Protein 7EK6 (pdb70)

Radius of gyration: 20.18 Å; Cα contacts (8 Å, |Δi|>4): 47; chains: 2; bounding box: 17×16×72 Å

Structure (mmCIF, N/CA/C/O backbone):
data_7EK6
#
_entry.id   7EK6
#
_cell.length_a   38.233
_cell.length_b   38.233
_cell.length_c   317.329
_cell.angle_alpha   90.000
_cell.angle_beta   90.000
_cell.angle_gamma   120.000
#
_symmetry.space_group_name_H-M   'H 3 2'
#
loop_
_entity.id
_entity.type
_entity.pdbx_description
1 polymer 'Spike protein S2'
2 polymer 'Spike protein S2'
3 water water
#
loop_
_atom_site.group_PDB
_atom_site.id
_atom_site.type_symbol
_atom_site.label_atom_id
_atom_site.label_alt_id
_atom_site.label_comp_id
_atom_site.label_asym_id
_atom_site.label_entity_id
_atom_site.label_seq_id
_atom_site.pdbx_PDB_ins_code
_atom_site.Cartn_x
_atom_site.Cartn_y
_atom_site.Cartn_z
_atom_site.occupancy
_atom_site.B_iso_or_equiv
_atom_site.auth_seq_id
_atom_site.auth_comp_id
_atom_site.auth_asym_id
_atom_site.auth_atom_id
_atom_site.pdbx_PDB_model_num
ATOM 1 N N . GLY A 1 3 ? 21.747 -19.458 -60.019 1.00 60.31 908 GLY A N 1
ATOM 2 C CA . GLY A 1 3 ? 22.819 -18.490 -59.872 1.00 69.24 908 GLY A CA 1
ATOM 3 C C . GLY A 1 3 ? 22.459 -17.394 -58.892 1.00 69.19 908 GLY A C 1
ATOM 4 O O . GLY A 1 3 ? 22.902 -17.401 -57.743 1.00 57.44 908 GLY A O 1
ATOM 7 N N . ILE A 1 4 ? 21.659 -16.432 -59.353 1.00 67.49 909 ILE A N 1
ATOM 8 C CA . ILE A 1 4 ? 21.087 -15.455 -58.433 1.00 64.79 909 ILE A CA 1
ATOM 9 C C . ILE A 1 4 ? 20.118 -16.142 -57.477 1.00 61.76 909 ILE A C 1
ATOM 10 O O . ILE A 1 4 ? 20.049 -15.807 -56.290 1.00 54.46 909 ILE A O 1
ATOM 26 N N . GLY A 1 5 ? 19.382 -17.141 -57.971 1.00 65.15 910 GLY A N 1
ATOM 27 C CA . GLY A 1 5 ? 18.484 -17.893 -57.110 1.00 53.59 910 GLY A CA 1
ATOM 28 C C . GLY A 1 5 ? 19.205 -18.692 -56.044 1.00 48.29 910 GLY A C 1
ATOM 29 O O . GLY A 1 5 ? 18.675 -18.887 -54.946 1.00 46.53 910 GLY A O 1
ATOM 33 N N . VAL A 1 6 ? 20.409 -19.177 -56.351 1.00 41.24 911 VAL A N 1
ATOM 34 C CA . VAL A 1 6 ? 21.238 -19.798 -55.323 1.00 42.52 911 VAL A CA 1
ATOM 35 C C . VAL A 1 6 ? 21.632 -18.765 -54.275 1.00 43.66 911 VAL A C 1
ATOM 36 O O . VAL A 1 6 ? 21.538 -19.011 -53.067 1.00 38.58 911 VAL A O 1
ATOM 49 N N . THR A 1 7 ? 22.074 -17.587 -54.723 1.00 44.39 912 THR A N 1
ATOM 50 C CA . THR A 1 7 ? 22.483 -16.544 -53.787 1.00 43.81 912 THR 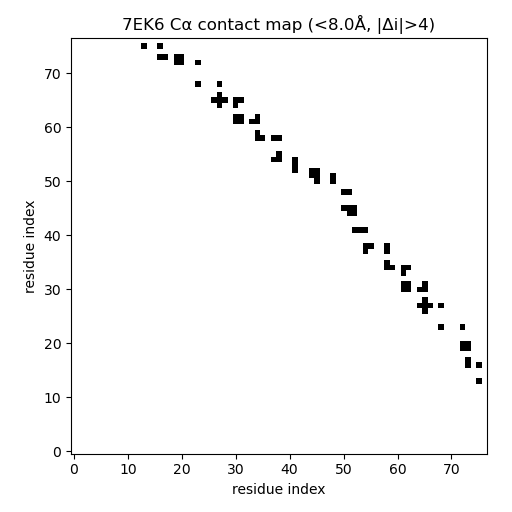A CA 1
ATOM 51 C C . THR A 1 7 ? 21.298 -16.042 -52.970 1.00 47.70 912 THR A C 1
ATOM 52 O O . THR A 1 7 ? 21.429 -15.813 -51.761 1.00 37.27 912 THR A O 1
ATOM 63 N N . GLN A 1 8 ? 20.133 -15.869 -53.606 1.00 46.15 913 GLN A N 1
ATOM 64 C CA . GLN A 1 8 ? 18.935 -15.511 -52.855 1.00 48.49 913 GLN A CA 1
ATOM 65 C C . GLN A 1 8 ? 18.667 -16.523 -51.746 1.00 42.55 913 GLN A C 1
ATOM 66 O O . GLN A 1 8 ? 18.296 -16.151 -50.625 1.00 33.52 913 GLN A O 1
ATOM 80 N N . ASN A 1 9 ? 18.835 -17.814 -52.046 1.00 34.89 914 ASN A N 1
ATOM 81 C CA . ASN A 1 9 ? 18.546 -18.850 -51.063 1.00 34.46 914 ASN A CA 1
ATOM 82 C C . ASN A 1 9 ? 19.589 -18.887 -49.956 1.00 35.57 914 ASN A C 1
ATOM 83 O O . ASN A 1 9 ? 19.256 -19.191 -48.805 1.00 31.03 914 ASN A O 1
ATOM 94 N N . VAL A 1 10 ? 20.849 -18.598 -50.280 1.00 30.64 915 VAL A N 1
ATOM 95 C CA . VAL A 1 10 ? 21.874 -18.491 -49.247 1.00 34.20 915 VAL A CA 1
ATOM 96 C C . VAL A 1 10 ? 21.500 -17.403 -48.249 1.00 34.20 915 VAL A C 1
ATOM 97 O O . VAL A 1 10 ? 21.590 -17.591 -47.030 1.00 31.57 915 VAL A O 1
ATOM 110 N N . LEU A 1 11 ? 21.065 -16.247 -48.755 1.00 31.05 916 LEU A N 1
ATOM 111 C CA . LEU A 1 11 ? 20.675 -15.152 -47.876 1.00 30.46 916 LEU A CA 1
ATOM 112 C C . LEU A 1 11 ? 19.449 -15.519 -47.051 1.00 33.35 916 LEU A C 1
ATOM 113 O O . LEU A 1 11 ? 19.376 -15.194 -45.860 1.00 28.76 916 LEU A O 1
ATOM 129 N N . TYR A 1 12 ? 18.477 -16.197 -47.664 1.00 33.65 917 TYR A N 1
ATOM 130 C CA . TYR A 1 12 ? 17.266 -16.571 -46.944 1.00 34.06 917 TYR A CA 1
ATOM 131 C C . TYR A 1 12 ? 17.567 -17.585 -45.846 1.00 35.98 917 TYR A C 1
ATOM 132 O O . TYR A 1 12 ? 17.042 -17.473 -44.732 1.00 26.34 917 TYR A O 1
ATOM 150 N N . GLU A 1 13 ? 18.420 -18.574 -46.133 1.00 26.70 918 GLU A N 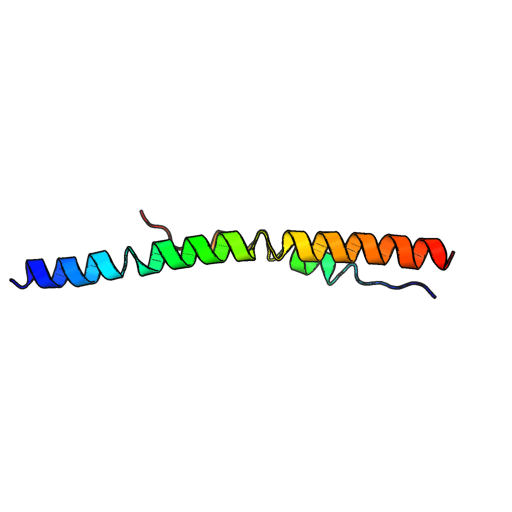1
ATOM 151 C CA . GLU A 1 13 ? 18.781 -19.551 -45.111 1.00 33.80 918 GLU A CA 1
ATOM 152 C C . GLU A 1 13 ? 19.520 -18.889 -43.952 1.00 29.91 918 GLU A C 1
ATOM 153 O O . GLU A 1 13 ? 19.346 -19.280 -42.791 1.00 28.00 918 GLU A O 1
ATOM 165 N N . ASN A 1 14 ? 20.350 -17.884 -44.245 1.00 27.83 919 ASN A N 1
ATOM 166 C CA . ASN A 1 14 ? 21.001 -17.135 -43.175 1.00 31.63 919 ASN A CA 1
ATOM 167 C C . ASN A 1 14 ? 19.971 -16.445 -42.288 1.00 33.56 919 ASN A C 1
ATOM 168 O O . ASN A 1 14 ? 20.111 -16.420 -41.058 1.00 26.81 919 ASN A O 1
ATOM 179 N N . GLN A 1 15 ? 18.939 -15.858 -42.899 1.00 26.63 920 GLN A N 1
ATOM 180 C CA . GLN A 1 15 ? 17.914 -15.168 -42.124 1.00 25.21 920 GLN A CA 1
ATOM 181 C C . GLN A 1 15 ? 17.152 -16.140 -41.238 1.00 29.01 920 GLN A C 1
ATOM 182 O O . GLN A 1 15 ? 16.837 -15.827 -40.084 1.00 26.12 920 GLN A O 1
ATOM 196 N N A LYS A 1 16 ? 16.818 -17.315 -41.776 0.33 26.70 921 LYS A N 1
ATOM 197 N N B LYS A 1 16 ? 16.849 -17.332 -41.754 0.67 26.31 921 LYS A N 1
ATOM 198 C CA A LYS A 1 16 ? 16.204 -18.365 -40.973 0.33 30.85 921 LYS A CA 1
ATOM 199 C CA B LYS A 1 16 ? 16.180 -18.332 -40.929 0.67 30.57 921 LYS A CA 1
ATOM 200 C C A LYS A 1 16 ? 17.080 -18.711 -39.779 0.33 30.33 921 LYS A C 1
ATOM 201 C C B LYS A 1 16 ? 17.071 -18.772 -39.771 0.67 30.20 921 LYS A C 1
ATOM 202 O O A LYS A 1 16 ? 16.581 -18.843 -38.656 0.33 28.44 921 LYS A O 1
ATOM 203 O O B LYS A 1 16 ? 16.581 -19.031 -38.665 0.67 28.01 921 LYS A O 1
ATOM 240 N N . LEU A 1 17 ? 18.385 -18.860 -40.003 1.00 25.07 922 LEU A N 1
ATOM 241 C CA . LEU A 1 17 ? 19.298 -19.202 -38.918 1.00 26.53 922 LEU A CA 1
ATOM 242 C C . LEU A 1 17 ? 19.332 -18.100 -37.868 1.00 27.42 922 LEU A C 1
ATOM 243 O O . LEU A 1 17 ? 19.276 -18.374 -36.663 1.00 26.36 922 LEU A O 1
ATOM 260 N N . ILE A 1 18 ? 19.442 -16.846 -38.310 1.00 23.98 923 ILE A N 1
ATOM 261 C CA . ILE A 1 18 ? 19.471 -15.723 -37.375 1.00 24.29 923 ILE A CA 1
ATOM 262 C C . ILE A 1 18 ? 18.212 -15.722 -36.519 1.00 31.71 923 ILE A C 1
ATOM 263 O O . ILE A 1 18 ? 18.273 -15.571 -35.294 1.00 26.19 923 ILE A O 1
ATOM 279 N N . ALA A 1 19 ? 17.050 -15.895 -37.153 1.00 24.35 924 ALA A N 1
ATOM 280 C CA . ALA A 1 19 ? 15.788 -15.849 -36.423 1.00 23.55 924 ALA A CA 1
ATOM 281 C C . ALA A 1 19 ? 15.671 -17.004 -35.438 1.00 28.46 924 ALA A C 1
ATOM 282 O O . ALA A 1 19 ? 15.199 -16.816 -34.310 1.00 25.35 924 ALA A O 1
ATOM 289 N N . ASN A 1 20 ? 16.094 -18.204 -35.835 1.00 24.83 925 ASN A N 1
ATOM 290 C CA . ASN A 1 20 ? 15.978 -19.353 -34.943 1.00 27.70 925 ASN A CA 1
ATOM 291 C C . ASN A 1 20 ? 16.921 -19.230 -33.752 1.00 24.17 925 ASN A C 1
ATOM 292 O O . ASN A 1 20 ? 16.537 -19.541 -32.617 1.00 25.68 925 ASN A O 1
ATOM 303 N N . GLN A 1 21 ? 18.158 -18.787 -33.985 1.00 24.58 926 GLN A N 1
ATOM 304 C CA . GLN A 1 21 ? 19.089 -18.594 -32.877 1.00 24.54 926 GLN A CA 1
ATOM 305 C C . GLN A 1 21 ? 18.601 -17.495 -31.941 1.00 25.20 926 GLN A C 1
ATOM 306 O O . GLN A 1 21 ? 18.704 -17.619 -30.715 1.00 22.64 926 GLN A O 1
ATOM 320 N N . PHE A 1 22 ? 18.082 -16.402 -32.500 1.00 21.98 927 PHE A N 1
ATOM 321 C CA . PHE A 1 22 ? 17.553 -15.321 -31.674 1.00 22.71 927 PHE A CA 1
ATOM 322 C C . PHE A 1 22 ? 16.399 -15.813 -30.816 1.00 23.40 927 PHE A C 1
ATOM 323 O O . PHE A 1 22 ? 16.377 -15.590 -29.600 1.00 22.29 927 PHE A O 1
ATOM 340 N N . ASN A 1 23 ? 15.429 -16.497 -31.427 1.00 21.95 928 ASN A N 1
ATOM 341 C CA . ASN A 1 23 ? 14.289 -16.991 -30.667 1.00 21.45 928 ASN A CA 1
ATOM 342 C C . ASN A 1 23 ? 14.735 -17.955 -29.575 1.00 23.24 928 ASN A C 1
ATOM 343 O O . ASN A 1 23 ? 14.171 -17.962 -28.472 1.00 21.82 928 ASN A O 1
ATOM 354 N N . SER A 1 24 ? 15.746 -18.778 -29.862 1.00 22.33 929 SER A N 1
ATOM 355 C CA . SER A 1 24 ? 16.260 -19.699 -28.855 1.00 22.67 929 SER A CA 1
ATOM 356 C C . SER A 1 24 ? 16.850 -18.930 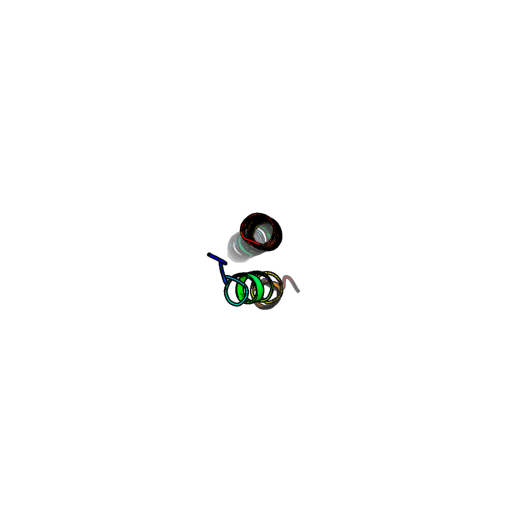-27.681 1.00 23.23 929 SER A C 1
ATOM 357 O O . SER A 1 24 ? 16.580 -19.246 -26.515 1.00 23.09 929 SER A O 1
ATOM 365 N N . ALA A 1 25 ? 17.647 -17.903 -27.975 1.00 22.19 930 ALA A N 1
ATOM 366 C CA . ALA A 1 25 ? 18.257 -17.108 -26.916 1.00 21.15 930 ALA A CA 1
ATOM 367 C C . ALA A 1 25 ? 17.202 -16.397 -26.079 1.00 21.48 930 ALA A C 1
ATOM 368 O O . ALA A 1 25 ? 17.308 -16.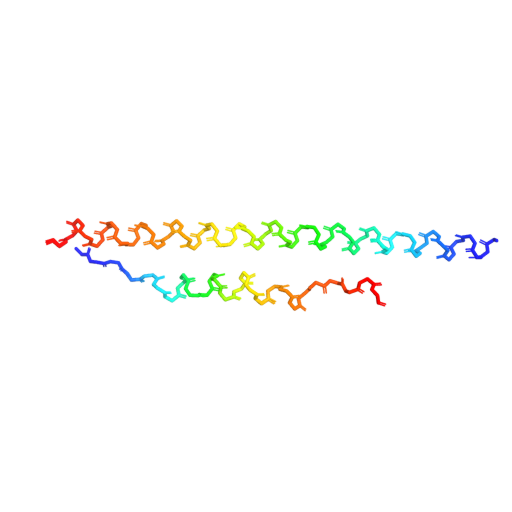354 -24.849 1.00 19.88 930 ALA A O 1
ATOM 375 N N . ILE A 1 26 ? 16.181 -15.823 -26.720 1.00 19.58 931 ILE A N 1
ATOM 376 C CA . ILE A 1 26 ? 15.143 -15.124 -25.967 1.00 19.86 931 ILE A CA 1
ATOM 377 C C . ILE A 1 26 ? 14.443 -16.078 -25.009 1.00 21.35 931 ILE A C 1
ATOM 378 O O . ILE A 1 26 ? 14.167 -15.726 -23.858 1.00 19.61 931 ILE A O 1
ATOM 394 N N . GLY A 1 27 ? 14.142 -17.295 -25.456 1.00 19.10 932 GLY A N 1
ATOM 395 C CA . GLY A 1 27 ? 13.524 -18.258 -24.561 1.00 19.52 932 GLY A CA 1
ATOM 396 C C . GLY A 1 27 ? 14.371 -18.544 -23.336 1.00 19.36 932 GLY A C 1
ATOM 397 O O . GLY A 1 27 ? 13.854 -18.635 -22.219 1.00 19.17 932 GLY A O 1
ATOM 401 N N . LYS A 1 28 ? 15.682 -18.698 -23.525 1.00 17.97 933 LYS A N 1
ATOM 402 C CA . LYS A 1 28 ? 16.571 -18.936 -22.391 1.00 17.95 933 LYS A CA 1
ATOM 403 C C . LYS A 1 28 ? 16.641 -17.720 -21.476 1.00 16.43 933 LYS A C 1
ATOM 404 O O . LYS A 1 28 ? 16.689 -17.866 -20.243 1.00 17.33 933 LYS A O 1
ATOM 423 N N . ILE A 1 29 ? 16.662 -16.518 -22.054 1.00 17.41 934 ILE A N 1
ATOM 424 C CA . ILE A 1 29 ? 16.686 -15.298 -21.256 1.00 16.71 934 ILE A CA 1
ATOM 425 C C . ILE A 1 29 ? 15.388 -15.143 -20.479 1.00 16.22 934 ILE A C 1
ATOM 426 O O . ILE A 1 29 ? 15.402 -14.748 -19.308 1.00 15.70 934 ILE A O 1
ATOM 442 N N . GLN A 1 30 ? 14.249 -15.477 -21.088 1.00 17.08 935 GLN A N 1
ATOM 443 C CA . GLN A 1 30 ? 12.987 -15.442 -20.355 1.00 18.11 935 GLN A CA 1
ATOM 444 C C . GLN A 1 30 ? 13.043 -16.350 -19.131 1.00 17.31 935 GLN A C 1
ATOM 445 O O . GLN A 1 30 ? 12.635 -15.960 -18.032 1.00 16.60 935 GLN A O 1
ATOM 459 N N A ASP A 1 31 ? 13.531 -17.580 -19.309 0.65 17.47 936 ASP A N 1
ATOM 460 N N B ASP A 1 31 ? 13.554 -17.568 -19.304 0.35 17.61 936 ASP A N 1
ATOM 461 C CA A ASP A 1 31 ? 13.682 -18.481 -18.174 0.65 18.09 936 ASP A CA 1
ATOM 462 C CA B ASP A 1 31 ? 13.680 -18.481 -18.176 0.35 18.21 936 ASP A CA 1
ATOM 463 C C A ASP A 1 31 ? 14.571 -17.856 -17.106 0.65 16.90 936 ASP A C 1
ATOM 464 C C B ASP A 1 31 ? 14.602 -17.906 -17.108 0.35 17.07 936 ASP A C 1
ATOM 465 O O A ASP A 1 31 ? 14.284 -17.955 -15.906 0.65 15.79 936 ASP A O 1
ATOM 466 O O B ASP A 1 31 ? 14.362 -18.083 -15.907 0.35 15.98 936 ASP A O 1
ATOM 483 N N . SER A 1 32 ? 15.660 -17.213 -17.526 1.00 15.36 937 SER A N 1
ATOM 484 C CA A SER A 1 32 ? 16.589 -16.629 -16.567 0.50 15.37 937 SER A CA 1
ATOM 485 C CA B SER A 1 32 ? 16.590 -16.633 -16.564 0.50 15.36 937 SER A CA 1
ATOM 486 C C . SER A 1 32 ? 15.939 -15.498 -15.787 1.00 14.49 937 SER A C 1
ATOM 487 O O . SER A 1 32 ? 16.196 -15.341 -14.588 1.00 14.25 937 SER A O 1
ATOM 502 N N . LEU A 1 33 ? 15.096 -14.699 -16.444 1.00 13.87 938 LEU A N 1
ATOM 503 C CA . LEU A 1 33 ? 14.432 -13.606 -15.747 1.00 14.09 938 LEU A CA 1
ATOM 504 C C . LEU A 1 33 ? 13.435 -14.137 -14.733 1.00 13.62 938 LEU A C 1
ATOM 505 O O . LEU A 1 33 ? 13.337 -13.611 -13.617 1.00 14.16 938 LEU A O 1
ATOM 521 N N . SER A 1 34 ? 12.694 -15.187 -15.082 1.00 13.60 939 SER A N 1
ATOM 522 C CA . SER A 1 34 ? 11.794 -15.789 -14.106 1.00 14.43 939 SER A CA 1
ATOM 523 C C . SER A 1 34 ? 12.564 -16.353 -12.919 1.00 12.61 939 SER A C 1
ATOM 524 O O . SER A 1 34 ? 12.121 -16.226 -11.772 1.00 14.31 939 SER A O 1
ATOM 532 N N . SER A 1 35 ? 13.713 -16.991 -13.166 1.00 13.15 940 SER A N 1
ATOM 533 C CA . SER A 1 35 ? 14.522 -17.517 -12.069 1.00 12.31 940 SER A CA 1
ATOM 534 C C . SER A 1 35 ? 15.061 -16.394 -11.192 1.00 12.29 940 SER A C 1
ATOM 535 O O . SER A 1 35 ? 15.133 -16.528 -9.962 1.00 11.72 940 SER A O 1
ATOM 543 N N . THR A 1 36 ? 15.487 -15.293 -11.806 1.00 11.78 941 THR A N 1
ATOM 544 C CA . THR A 1 36 ? 15.977 -14.150 -11.040 1.00 12.47 941 THR A CA 1
ATOM 545 C C . THR A 1 36 ? 14.871 -13.592 -10.163 1.00 11.63 941 THR A C 1
ATOM 546 O O . THR A 1 36 ? 15.059 -13.373 -8.966 1.00 11.17 941 THR A O 1
ATOM 557 N N . ALA A 1 37 ? 13.692 -13.367 -10.746 1.00 12.14 942 ALA A N 1
ATOM 558 C CA . ALA A 1 37 ? 12.564 -12.860 -9.971 1.00 12.54 942 ALA A CA 1
ATOM 559 C C . ALA A 1 37 ? 12.218 -13.801 -8.829 1.00 12.10 942 ALA A C 1
ATOM 560 O O . ALA A 1 37 ? 11.957 -13.366 -7.704 1.00 11.64 942 ALA A O 1
ATOM 567 N N . SER A 1 38 ? 12.210 -15.104 -9.101 1.00 11.99 943 SER A N 1
ATOM 568 C CA . SER A 1 38 ? 11.889 -16.083 -8.075 1.00 12.14 943 SER A CA 1
ATOM 569 C C . SER A 1 38 ? 12.890 -16.009 -6.930 1.00 11.12 943 SER A C 1
ATOM 570 O O . SER A 1 38 ? 12.516 -15.997 -5.757 1.00 11.58 943 SER A O 1
ATOM 578 N N . ALA A 1 39 ? 14.184 -15.961 -7.251 1.00 11.55 944 ALA A N 1
ATOM 579 C CA . ALA A 1 39 ? 15.198 -15.892 -6.203 1.00 10.84 944 ALA A CA 1
ATOM 580 C C . ALA A 1 39 ? 15.075 -14.610 -5.395 1.00 9.97 944 ALA A C 1
ATOM 581 O O . ALA A 1 39 ? 15.187 -14.633 -4.167 1.00 10.93 944 ALA A O 1
ATOM 588 N N . LEU A 1 40 ? 14.827 -13.480 -6.065 1.00 10.21 945 LEU A N 1
ATOM 589 C CA . LEU A 1 40 ? 14.712 -12.206 -5.359 1.00 11.48 945 LEU A CA 1
ATOM 590 C C . LEU A 1 40 ? 13.513 -12.200 -4.419 1.00 10.33 945 LEU A C 1
ATOM 591 O O . LEU A 1 40 ? 13.603 -11.690 -3.300 1.00 11.32 945 LEU A O 1
ATOM 607 N N . GLY A 1 41 ? 12.380 -12.765 -4.842 1.00 10.93 946 GLY A N 1
ATOM 608 C CA . GLY A 1 41 ? 11.218 -12.811 -3.964 1.00 12.56 946 GLY A CA 1
ATOM 609 C C . GLY A 1 41 ? 11.455 -13.687 -2.752 1.00 10.65 946 GLY A C 1
ATOM 610 O O . GLY A 1 41 ? 11.032 -13.369 -1.640 1.00 11.14 946 GLY A O 1
ATOM 614 N N . LYS A 1 42 ? 12.145 -14.810 -2.939 1.00 10.84 947 LYS A N 1
ATOM 615 C CA . LYS A 1 42 ? 12.474 -15.665 -1.798 1.00 11.24 947 LYS A CA 1
ATOM 616 C C . LYS A 1 42 ? 13.390 -14.947 -0.811 1.00 11.38 947 LYS A C 1
ATOM 617 O O . LYS A 1 42 ? 13.192 -15.019 0.404 1.00 11.05 947 LYS A O 1
ATOM 636 N N . LEU A 1 43 ? 14.379 -14.214 -1.319 1.00 11.43 948 LEU A N 1
ATOM 637 C CA . LEU A 1 43 ? 15.263 -13.439 -0.451 1.00 10.45 948 LEU A CA 1
ATOM 638 C C . LEU A 1 43 ? 14.492 -12.342 0.272 1.00 9.78 948 LEU A C 1
ATOM 639 O O . LEU A 1 43 ? 14.672 -12.137 1.472 1.00 10.55 948 LEU A O 1
ATOM 655 N N . GLN A 1 44 ? 13.643 -11.602 -0.447 1.00 10.68 949 GLN A N 1
ATOM 656 C CA . GLN A 1 44 ? 12.856 -10.549 0.197 1.00 10.26 949 GLN A CA 1
ATOM 657 C C . GLN A 1 44 ? 12.043 -11.129 1.347 1.00 10.27 949 GLN A C 1
ATOM 658 O O . GLN A 1 44 ? 12.027 -10.596 2.461 1.00 10.29 949 GLN A O 1
ATOM 672 N N . ASP A 1 45 ? 11.382 -12.255 1.099 1.00 10.97 950 ASP A N 1
ATOM 673 C CA . ASP A 1 45 ?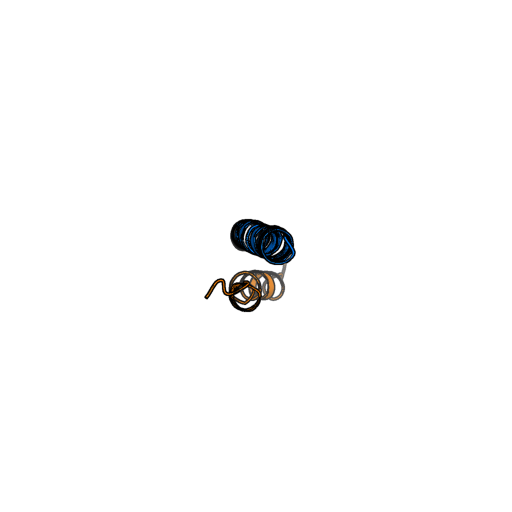 10.546 -12.864 2.124 1.00 10.57 950 ASP A CA 1
ATOM 674 C C . ASP A 1 45 ? 11.343 -13.248 3.364 1.00 10.30 950 ASP A C 1
ATOM 675 O O . ASP A 1 45 ? 10.926 -12.975 4.490 1.00 11.40 950 ASP A O 1
ATOM 684 N N . VAL A 1 46 ? 12.494 -13.903 3.186 1.00 9.83 951 VAL A N 1
ATOM 685 C CA . VAL A 1 46 ? 13.246 -14.386 4.350 1.00 10.09 951 VAL A CA 1
ATOM 686 C C . VAL A 1 46 ? 13.937 -13.233 5.083 1.00 10.07 951 VAL A C 1
ATOM 687 O O . VAL A 1 46 ? 13.980 -13.209 6.313 1.00 10.60 951 VAL A O 1
ATOM 700 N N . VAL A 1 47 ? 14.510 -12.281 4.351 1.00 10.84 952 VAL A N 1
ATOM 701 C CA . VAL A 1 47 ? 15.105 -11.108 5.001 1.00 11.86 952 VAL A CA 1
ATOM 702 C C . VAL A 1 47 ? 14.071 -10.427 5.887 1.00 10.18 952 VAL A C 1
ATOM 703 O O . VAL A 1 47 ? 14.344 -10.088 7.046 1.00 10.97 952 VAL A O 1
ATOM 716 N N . ASN A 1 48 ? 12.843 -10.284 5.385 1.00 10.42 953 ASN A N 1
ATOM 717 C CA . ASN A 1 48 ? 11.815 -9.565 6.138 1.00 11.34 953 ASN A CA 1
ATOM 718 C C . ASN A 1 48 ? 11.294 -10.408 7.295 1.00 11.53 953 ASN A C 1
ATOM 719 O O . ASN A 1 48 ? 11.039 -9.887 8.393 1.00 12.54 953 ASN A O 1
ATOM 730 N N . GLN A 1 49 ? 11.167 -11.721 7.088 1.00 11.50 954 GLN A N 1
ATOM 731 C CA . GLN A 1 49 ? 10.785 -12.612 8.179 1.00 12.36 954 GLN A CA 1
ATOM 732 C C . GLN A 1 49 ? 11.789 -12.550 9.320 1.00 11.17 954 GLN A C 1
ATOM 733 O O . GLN A 1 49 ? 11.407 -12.467 10.490 1.00 12.71 954 GLN A O 1
ATOM 747 N N . ASN A 1 50 ? 13.084 -12.580 9.003 1.00 11.51 955 ASN A N 1
ATOM 748 C CA . ASN A 1 50 ? 14.092 -12.540 10.061 1.00 13.08 955 ASN A CA 1
ATOM 749 C C . ASN A 1 50 ? 14.164 -11.175 10.725 1.00 12.83 955 ASN A C 1
ATOM 750 O O . ASN A 1 50 ? 14.452 -11.092 11.923 1.00 14.62 955 ASN A O 1
ATOM 761 N N . ALA A 1 51 ? 13.857 -10.106 9.995 1.00 12.43 956 ALA A N 1
ATOM 762 C CA . ALA A 1 51 ? 13.793 -8.784 10.610 1.00 14.10 956 ALA A CA 1
ATOM 763 C C . ALA A 1 51 ? 12.669 -8.706 11.633 1.00 15.24 956 ALA A C 1
ATOM 764 O O . ALA A 1 51 ? 12.797 -8.012 12.652 1.00 17.36 956 ALA A O 1
ATOM 771 N N A GLN A 1 52 ? 11.556 -9.392 11.370 0.71 16.11 957 GLN A N 1
ATOM 772 N N B GLN A 1 52 ? 11.577 -9.427 11.402 0.29 16.60 957 GLN A N 1
ATOM 773 C CA A GLN A 1 52 ? 10.364 -9.346 12.217 0.71 19.55 957 GLN A CA 1
ATOM 774 C CA B GLN A 1 52 ? 10.425 -9.401 12.298 0.29 19.47 957 GLN A CA 1
ATOM 775 C C A GLN A 1 52 ? 10.495 -10.282 13.409 0.71 22.75 957 GLN A C 1
ATOM 776 C C B GLN A 1 52 ? 10.555 -10.452 13.394 0.29 22.56 957 GLN A C 1
ATOM 777 O O A GLN A 1 52 ? 9.667 -10.249 14.332 0.71 21.64 957 GLN A O 1
ATOM 778 O O B GLN A 1 52 ? 9.851 -10.398 14.409 0.29 21.77 957 GLN A O 1
ATOM 805 N N . SER B 2 1 ? 15.207 -3.971 9.983 1.00 13.29 1175 SER B N 1
ATOM 806 C CA A SER B 2 1 ? 14.748 -3.252 8.806 0.62 13.45 1175 SER B CA 1
ATOM 807 C CA B SER B 2 1 ? 14.754 -3.251 8.804 0.38 13.47 1175 SER B CA 1
ATOM 808 C C . SER B 2 1 ? 14.179 -4.220 7.783 1.00 13.07 1175 SER B C 1
ATOM 809 O O . SER B 2 1 ? 14.659 -5.347 7.633 1.00 13.72 1175 SER B O 1
ATOM 822 N N . VAL B 2 2 ? 13.155 -3.772 7.072 1.00 13.25 1176 VAL B N 1
ATOM 823 C CA . VAL B 2 2 ? 12.585 -4.571 5.998 1.00 13.19 1176 VAL B CA 1
ATOM 824 C C . VAL B 2 2 ? 13.066 -4.030 4.659 1.00 11.87 1176 VAL B C 1
ATOM 825 O O . VAL B 2 2 ? 13.448 -2.861 4.527 1.00 13.75 1176 VAL B O 1
ATOM 838 N N . VAL B 2 3 ? 13.038 -4.889 3.653 1.00 12.34 1177 VAL B N 1
ATOM 839 C CA . VAL B 2 3 ? 13.406 -4.554 2.286 1.00 11.87 1177 VAL B CA 1
ATOM 840 C C . VAL B 2 3 ? 12.154 -4.551 1.436 1.00 12.38 1177 VAL B C 1
ATOM 841 O O . VAL B 2 3 ? 11.229 -5.341 1.658 1.00 13.19 1177 VAL B O 1
ATOM 854 N N A ASN B 2 4 ? 12.096 -3.642 0.473 0.57 12.06 1178 ASN B N 1
ATOM 855 N N B ASN B 2 4 ? 12.164 -3.686 0.422 0.43 12.08 1178 ASN B N 1
ATOM 856 C CA A ASN B 2 4 ? 10.977 -3.614 -0.467 0.57 12.16 1178 ASN B CA 1
ATOM 857 C CA B ASN B 2 4 ? 11.046 -3.492 -0.496 0.43 11.51 1178 ASN B CA 1
ATOM 858 C C A ASN B 2 4 ? 11.512 -3.586 -1.889 0.57 12.18 1178 ASN B C 1
ATOM 859 C C B ASN B 2 4 ? 11.565 -3.566 -1.924 0.43 12.33 1178 ASN B C 1
ATOM 860 O O A ASN B 2 4 ? 11.963 -2.542 -2.367 0.57 13.28 1178 ASN B O 1
ATOM 861 O O B ASN B 2 4 ? 12.062 -2.566 -2.449 0.43 13.74 1178 ASN B O 1
ATOM 882 N N . ILE B 2 5 ? 11.437 -4.737 -2.553 1.00 11.74 1179 ILE B N 1
ATOM 883 C CA . ILE B 2 5 ? 11.891 -4.893 -3.928 1.00 11.07 1179 ILE B CA 1
ATOM 884 C C . ILE B 2 5 ? 10.775 -5.467 -4.795 1.00 11.14 1179 ILE B C 1
ATOM 885 O O . ILE B 2 5 ? 11.032 -6.018 -5.876 1.00 11.51 1179 ILE B O 1
ATOM 902 N N . GLN B 2 6 ? 9.519 -5.275 -4.38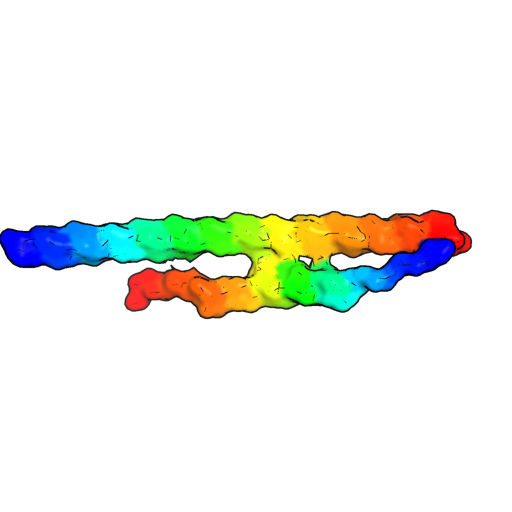8 1.00 11.81 1180 GLN B N 1
ATOM 903 C CA . GLN B 2 6 ? 8.429 -5.869 -5.157 1.00 12.99 1180 GLN B CA 1
ATOM 904 C C . GLN B 2 6 ? 8.285 -5.242 -6.544 1.00 12.18 1180 GLN B C 1
ATOM 905 O O . GLN B 2 6 ? 7.954 -5.944 -7.507 1.00 13.33 1180 GLN B O 1
ATOM 919 N N A LYS B 2 7 ? 8.542 -3.939 -6.688 0.56 13.11 1181 LYS B N 1
ATOM 920 N N B LYS B 2 7 ? 8.511 -3.932 -6.672 0.44 13.20 1181 LYS B N 1
ATOM 921 C CA A LYS B 2 7 ? 8.428 -3.318 -8.005 0.56 15.34 1181 LYS B CA 1
ATOM 922 C CA B LYS B 2 7 ? 8.431 -3.317 -7.993 0.44 15.43 1181 LYS B CA 1
ATOM 923 C C A LYS B 2 7 ? 9.434 -3.920 -8.978 0.56 13.05 1181 LYS B C 1
ATOM 924 C C B LYS B 2 7 ? 9.408 -3.979 -8.954 0.44 13.00 1181 LYS B C 1
ATOM 925 O O A LYS B 2 7 ? 9.131 -4.122 -10.163 0.56 14.02 1181 LYS B O 1
ATOM 926 O O B LYS B 2 7 ? 9.060 -4.285 -10.104 0.44 14.43 1181 LYS B O 1
ATOM 963 N N . GLU B 2 8 ? 10.642 -4.211 -8.496 1.00 12.86 1182 GLU B N 1
ATOM 964 C CA . GLU B 2 8 ? 11.651 -4.843 -9.333 1.00 13.91 1182 GLU B CA 1
ATOM 965 C C . GLU B 2 8 ? 11.240 -6.255 -9.722 1.00 12.30 1182 GLU B C 1
ATOM 966 O O . GLU B 2 8 ? 11.403 -6.655 -10.878 1.00 13.63 1182 GLU B O 1
ATOM 979 N N . ILE B 2 9 ? 10.725 -7.024 -8.770 1.00 12.07 1183 ILE B N 1
ATOM 980 C CA . ILE B 2 9 ? 10.265 -8.380 -9.054 1.00 12.73 1183 ILE B CA 1
ATOM 981 C C . ILE B 2 9 ? 9.135 -8.349 -10.076 1.00 14.12 1183 ILE B C 1
ATOM 982 O O . ILE B 2 9 ? 9.142 -9.105 -11.058 1.00 14.00 1183 ILE B O 1
ATOM 998 N N . ASP B 2 10 ? 8.144 -7.470 -9.857 1.00 14.69 1184 ASP B N 1
ATOM 999 C CA . ASP B 2 10 ? 7.040 -7.339 -10.805 1.00 13.70 1184 ASP B CA 1
ATOM 1000 C C . ASP B 2 10 ? 7.563 -7.058 -12.203 1.00 15.04 1184 ASP B C 1
ATOM 1001 O O . ASP B 2 10 ? 7.088 -7.643 -13.186 1.00 16.64 1184 ASP B O 1
ATOM 1010 N N . ARG B 2 11 ? 8.538 -6.156 -12.320 1.00 14.77 1185 ARG B N 1
ATOM 1011 C CA . ARG B 2 11 ? 9.049 -5.784 -13.631 1.00 14.21 1185 ARG B CA 1
ATOM 1012 C C . ARG B 2 11 ? 9.757 -6.949 -14.297 1.00 14.94 1185 ARG B C 1
ATOM 1013 O O . ARG B 2 11 ? 9.618 -7.155 -15.505 1.00 16.49 1185 ARG B O 1
ATOM 1034 N N . LEU B 2 12 ? 10.538 -7.717 -13.536 1.00 13.75 1186 LEU B N 1
ATOM 1035 C CA . LEU B 2 12 ? 11.222 -8.870 -14.112 1.00 13.88 1186 LEU B CA 1
ATOM 1036 C C . LEU B 2 12 ? 10.218 -9.882 -14.649 1.00 13.26 1186 LEU B C 1
ATOM 1037 O O . LEU B 2 12 ? 10.390 -10.412 -15.752 1.00 15.13 1186 LEU B O 1
ATOM 1053 N N . ASN B 2 13 ? 9.158 -10.164 -13.887 1.00 14.08 1187 ASN B N 1
ATOM 1054 C CA . ASN B 2 13 ? 8.151 -11.109 -14.363 1.00 13.57 1187 ASN B CA 1
ATOM 1055 C C . ASN B 2 13 ? 7.402 -10.552 -15.569 1.00 15.99 1187 ASN B C 1
ATOM 1056 O O . ASN B 2 13 ? 7.052 -11.302 -16.491 1.00 16.78 1187 ASN B O 1
ATOM 1067 N N A GLU B 2 14 ? 7.169 -9.239 -15.591 0.59 16.43 1188 GLU B N 1
ATOM 1068 N N B GLU B 2 14 ? 7.162 -9.243 -15.597 0.41 16.70 1188 GLU B N 1
ATOM 1069 C CA A GLU B 2 14 ? 6.501 -8.610 -16.729 0.59 17.91 1188 GLU 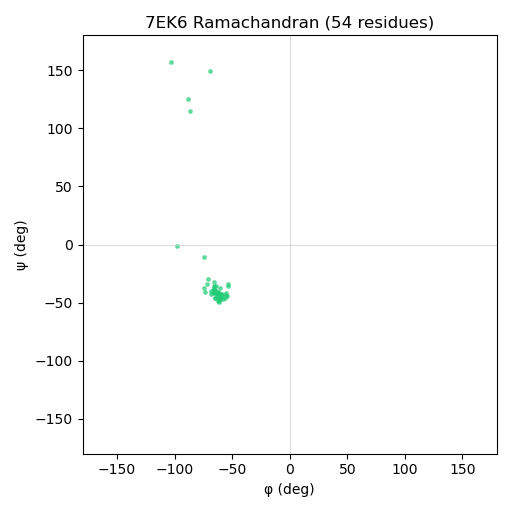B CA 1
ATOM 1070 C CA B GLU B 2 14 ? 6.497 -8.646 -16.751 0.41 17.94 1188 GLU B CA 1
ATOM 1071 C C A GLU B 2 14 ? 7.328 -8.762 -18.003 0.59 19.39 1188 GLU B C 1
ATOM 1072 C C B GLU B 2 14 ? 7.339 -8.802 -18.010 0.41 19.35 1188 GLU B C 1
ATOM 1073 O O A GLU B 2 14 ? 6.795 -9.102 -19.067 0.59 20.10 1188 GLU B O 1
ATOM 1074 O O B GLU B 2 14 ? 6.829 -9.186 -19.069 0.41 20.34 1188 GLU B O 1
ATOM 1097 N N . VAL B 2 15 ? 8.636 -8.502 -17.918 1.00 18.01 1189 VAL B N 1
ATOM 1098 C CA . VAL B 2 15 ? 9.500 -8.614 -19.090 1.00 19.02 1189 VAL B CA 1
ATOM 1099 C C . VAL B 2 15 ? 9.652 -10.071 -19.504 1.00 19.86 1189 VAL B C 1
ATOM 1100 O O . VAL B 2 15 ? 9.685 -10.386 -20.702 1.00 20.84 1189 VAL B O 1
ATOM 1114 N N . ALA B 2 16 ? 9.760 -10.984 -18.533 1.00 17.88 1190 ALA B N 1
ATOM 1115 C CA . ALA B 2 16 ? 9.828 -12.406 -18.859 1.00 20.90 1190 ALA B CA 1
ATOM 1116 C C . ALA B 2 16 ? 8.654 -12.808 -19.746 1.00 21.51 1190 ALA B C 1
ATOM 1117 O O . ALA B 2 16 ? 8.791 -13.649 -20.644 1.00 26.20 1190 ALA B O 1
ATOM 1124 N N . LYS B 2 17 ? 7.486 -12.212 -19.509 1.00 19.63 1191 LYS B N 1
ATOM 1125 C CA . LYS B 2 17 ? 6.309 -12.503 -20.320 1.00 24.90 1191 LYS B CA 1
ATOM 1126 C C . LYS B 2 17 ? 6.320 -11.704 -21.619 1.00 23.54 1191 LYS B C 1
ATOM 1127 O O . LYS B 2 17 ? 6.143 -12.270 -22.706 1.00 26.23 1191 LYS B O 1
ATOM 1146 N N A ASN B 2 18 ? 6.553 -10.389 -21.510 0.40 21.59 1192 ASN B N 1
ATOM 1147 N N B ASN B 2 18 ? 6.522 -10.394 -21.553 0.60 21.42 1192 ASN B N 1
ATOM 1148 C CA A ASN B 2 18 ? 6.458 -9.493 -22.655 0.40 26.05 1192 ASN B CA 1
ATOM 1149 C CA B ASN B 2 18 ? 6.349 -9.597 -22.766 0.60 25.77 1192 ASN B CA 1
ATOM 1150 C C A ASN B 2 18 ? 7.431 -9.870 -23.761 0.40 23.46 1192 ASN B C 1
ATOM 1151 C C B ASN B 2 18 ? 7.519 -9.705 -23.746 0.60 22.81 1192 ASN B C 1
ATOM 1152 O O A ASN B 2 18 ? 7.151 -9.625 -24.940 0.40 21.94 1192 ASN B O 1
ATOM 1153 O O B ASN B 2 18 ? 7.445 -9.121 -24.834 0.60 21.23 1192 ASN B O 1
ATOM 1174 N N . LEU B 2 19 ? 8.587 -10.439 -23.409 1.00 20.67 1193 LEU B N 1
ATOM 1175 C CA . LEU B 2 19 ? 9.583 -10.785 -24.418 1.00 20.88 1193 LEU B CA 1
ATOM 1176 C C . LEU B 2 19 ? 8.986 -11.675 -25.499 1.00 22.74 1193 LEU B C 1
ATOM 1177 O O . LEU B 2 19 ? 9.545 -11.757 -26.598 1.00 21.00 1193 LEU B O 1
ATOM 1194 N N . ASN B 2 20 ? 7.856 -12.333 -25.219 1.00 22.12 1194 ASN B N 1
ATOM 1195 C CA . ASN B 2 20 ? 7.143 -13.068 -26.256 1.00 21.54 1194 ASN B CA 1
ATOM 1196 C C . ASN B 2 20 ? 6.855 -12.189 -27.461 1.00 23.51 1194 ASN B C 1
ATOM 1197 O O . ASN B 2 20 ? 6.867 -12.676 -28.600 1.00 25.03 1194 ASN B O 1
ATOM 1208 N N . GLU B 2 21 ? 6.613 -10.898 -27.238 1.00 22.36 1195 GLU B N 1
ATOM 1209 C CA . GLU B 2 21 ? 6.294 -9.978 -28.320 1.00 24.93 1195 GLU B CA 1
ATOM 1210 C C . GLU B 2 21 ? 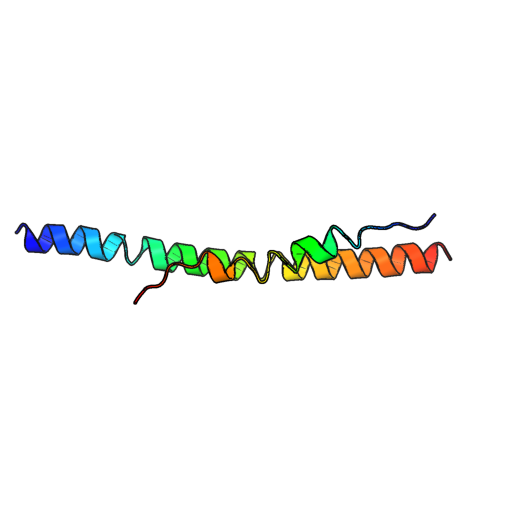7.509 -9.608 -29.155 1.00 27.47 1195 GLU B C 1
ATOM 1211 O O . GLU B 2 21 ? 7.346 -9.001 -30.220 1.00 27.68 1195 GLU B O 1
ATOM 1223 N N . SER B 2 22 ? 8.714 -9.952 -28.704 1.00 22.88 1196 SER B N 1
ATOM 1224 C CA . SER B 2 22 ? 9.935 -9.654 -29.435 1.00 23.52 1196 SER B CA 1
ATOM 1225 C C . SER B 2 22 ? 10.427 -10.833 -30.261 1.00 23.25 1196 SER B C 1
ATOM 1226 O O . SER B 2 22 ? 11.437 -10.706 -30.958 1.00 24.77 1196 SER B O 1
ATOM 1234 N N . LEU B 2 23 ? 9.744 -11.947 -30.196 1.00 24.26 1197 LEU B N 1
ATOM 1235 C CA . LEU B 2 23 ? 10.146 -13.112 -30.952 1.00 24.04 1197 LEU B CA 1
ATOM 1236 C C . LEU B 2 23 ? 9.947 -12.903 -32.455 1.00 29.04 1197 LEU B C 1
ATOM 1237 O O . LEU B 2 23 ? 9.115 -12.164 -32.832 1.00 27.62 1197 LEU B O 1
ATOM 1253 N N . ILE B 2 24 ? 10.783 -13.525 -33.244 1.00 24.92 1198 ILE B N 1
ATOM 1254 C CA . ILE B 2 24 ? 10.698 -13.401 -34.684 1.00 26.65 1198 ILE B CA 1
ATOM 1255 C C . ILE B 2 24 ? 9.763 -14.467 -35.223 1.00 34.19 1198 ILE B C 1
ATOM 1256 O O . ILE B 2 24 ? 9.966 -15.590 -35.020 1.00 30.09 1198 ILE B O 1
ATOM 1272 N N . ASP B 2 25 ? 8.752 -14.076 -35.969 1.00 40.54 1199 ASP B N 1
ATOM 1273 C CA . ASP B 2 25 ? 7.774 -15.047 -36.452 1.00 47.94 1199 ASP B CA 1
ATOM 1274 C C . ASP B 2 25 ? 8.288 -15.636 -37.740 1.00 53.49 1199 ASP B C 1
ATOM 1275 O O . ASP B 2 25 ? 8.458 -14.922 -38.728 1.00 53.87 1199 ASP B O 1
ATOM 1284 N N . LEU B 2 26 ? 8.571 -16.942 -37.703 1.00 55.67 1200 LEU B N 1
ATOM 1285 C CA . LEU B 2 26 ? 9.116 -17.667 -38.813 1.00 59.02 1200 LEU B CA 1
ATOM 1286 C C . LEU B 2 26 ? 8.144 -17.728 -39.972 1.00 57.32 1200 LEU B C 1
ATOM 1287 O O . LEU B 2 26 ? 8.552 -17.721 -41.102 1.00 60.54 1200 LEU B O 1
ATOM 1303 N N . GLN B 2 27 ? 6.880 -17.831 -39.656 1.00 63.04 1201 GLN B N 1
ATOM 1304 C CA . GLN B 2 27 ? 5.815 -17.831 -40.670 1.00 66.64 1201 GLN B CA 1
ATOM 1305 C C . GLN B 2 27 ? 5.548 -16.427 -41.164 1.00 66.01 1201 GLN B C 1
ATOM 1306 O O . GLN B 2 27 ? 5.609 -16.162 -42.324 1.00 65.96 1201 GLN B O 1
#

B-factor: mean 28.11, std 16.21, range [9.78, 100.8]

GO terms:
  GO:0044228 host cell surface (C, IDA)
  GO:0005768 endosome (C, IDA)
  GO:0039660 structural constituent of virion (F, IDA)
  GO:0019062 virion attachment to host cell (P, IDA)
  GO:0046718 symbiont entry into host cell (P, IDA)
  GO:0098670 entry receptor-mediated virion attachment to host cell (P, IDA)
  GO:0140522 fusogenic activity (F, IDA)
  GO:0046789 host cell surface receptor binding (F, IDA)
  GO:0048018 receptor ligand activity (F, IDA)
  GO:0043655 host extracellular region (C, IC)
  GO:0044173 host cell endoplasmic reticulum-Golgi intermediate compartment membrane (C, EXP)
  GO:0055036 virion membrane (C, EXP)
  GO:0020002 host cell plasma membrane (C, EXP)
  GO:0005515 protein binding (F, IPI)
  GO:0055036 virion membrane (C, TAS)
  GO:0005886 plasma membrane (C, TAS)
  GO:0042802 identical protein binding (F, IPI)
  GO:0046598 positive regulation of viral entry into host cell (P, IDA)
  GO:0016020 membrane (C, IDA)
  GO:0019031 viral envelope (C, IDA)

Nearest PDB structures (foldseek):
  7ek6-assembly1_B  TM=1.038E+00  e=1.357E-02  Severe acute respiratory syndrome coronavirus 2
  7ek6-assembly1_B-2  TM=1.038E+00  e=1.357E-02  Severe acute respiratory syndrome coronavirus 2
  7ek6-assembly1_B-3  TM=1.038E+00  e=1.357E-02  Severe acute respiratory syndrome coronavirus 2

Organism: Severe acute respiratory syndrome coronavirus 2 (NCBI:txid2697049)

InterPro domains:
  IPR002552 Spike glycoprotein S2, coronavirus [PF01601] (711-1232)
  IPR018548 Spike (S) protein S1 subunit, receptor-binding domain, betacoronavirus [PF09408] (349-526)
  IPR018548 Spike (S) protein S1 subunit, receptor-binding domain, betacoronavirus [PS51921] (334-527)
  IPR032500 Spike glycoprotein S1, N-terminal domain, betacoronavirus-like [PF16451] (33-337)
  IPR032500 Spike glycoprotein S1, N-terminal domain, betacoronavirus-like [PS51922] (9-303)
  IPR036326 Spike S1 subunit, receptor binding domain superfamily, betacoronavirus [SSF143587] (333-516)
  IPR042578 Spike glycoprotein, betacoronavirus [MF_04099] (2-1273)
  IPR043002 Spike glycoprotein, N-terminal domain superfamily [G3DSA:2.60.120.960] (28-307)
  IPR043473 Spike glycoprotein S2 superfamily, coronavirus [SSF111474] (909-1026)
  IPR043473 Spike glycoprotein S2 superfamily, coronavirus [SSF111474] (1159-1211)
  IPR043607 Coronavirus spike glycoprotein S1, C-terminal [PF19209] (536-591)
  IPR044341 Spike (S) protein S1 subunit, N-terminal domain, SARS-CoV-like [cd21624] (13-304)
  IPR044366 Spike (S) protein S1 subunit, receptor-binding domain, SARS-CoV-2 [cd21480] (319-541)
  IPR044873 Spike glycoprotein S2, coronavirus, heptad repeat 1 [PS51923] (896-1001)
  IPR044874 Spike glycoprotein S2, coronavirus, heptad repeat 2 [PS51924] (1143-1225)

Foldseek 3Di:
DVVVVVVVVVVVVVVVVVVVVVVVVVVVVVVVVVVVVVVVVVVVVVVVVD/DDDDCVVVVVVVVVCVPCCVVVDDDPD

Solvent-accessible surface area: 6160 Å² total; per-residue (Å²): 82,145,42,100,74,107,89,80,97,137,95,72,112,81,92,114,9,52,115,74,32,53,43,18,27,140,82,25,96,63,37,52,72,60,2,55,51,55,22,144,110,26,92,80,73,32,116,120,52,174,139,100,58,127,40,81,174,95,12,79,131,41,73,85,41,12,150,52,34,84,151,59,70,74,114,104,207

Secondary structure (DSSP, 8-state):
-HHHHHHHHHHHHHHHHHHHHHHHHHHHHHHHHHHHHHHHHHHHHHHHH-/-----HHHHHHHHHHHHHGGGGS----

Sequence (77 aa):
GIGVTQNVLYENQKKLIANQFNSAIGKIQDDSSLSSTASALGKLQDVVNQNAQQSSVVNNIQKKEIDRLNEEVAKNNLNESLIDLQ